Protein AF-A0A6I4IMD9-F1 (afdb_monomer_lite)

pLDDT: mean 95.6, std 3.85, range [73.94, 98.5]

Secondary structure (DSSP, 8-state):
----EEE-TTS-EEEEE-TTS-EEEEEESSSSTTPPEEEEEETTSTT-EEEEE-SSSSEEEEE-TTSPEEEEEE-TTS-EEE-

Foldseek 3Di:
DDWDWDADPLRHTQKIADPVRKMKGWDFPDSDPPTDTAWMAIPVLAQTWGWDQDPPFQKIWIAGSVRDTDMFHADPVGDTPDD

Radius of gyration: 15.06 Å; chains: 1; bounding box: 36×25×36 Å

Sequence (83 aa):
YTRTYEYNNFHQLTRYTDRTGRGQNIRYESTDAKAKAVEEWADDGSFHTKLKWHPRLRQVAVYDAYDVPTHYYFDLNGFTYRT

Structure (mmCIF, N/CA/C/O backbone):
data_AF-A0A6I4IMD9-F1
#
_entry.id   AF-A0A6I4IMD9-F1
#
loop_
_atom_site.group_PDB
_atom_site.id
_atom_site.type_symbol
_atom_site.label_atom_id
_atom_site.label_alt_id
_atom_site.label_comp_id
_atom_site.label_asym_id
_atom_site.label_entity_id
_atom_site.label_seq_id
_atom_site.pdbx_PDB_ins_code
_atom_site.Cartn_x
_atom_site.Cartn_y
_atom_site.Cartn_z
_atom_site.occupancy
_atom_site.B_iso_or_equiv
_atom_site.auth_seq_id
_atom_site.auth_comp_id
_atom_site.auth_asym_id
_atom_site.auth_atom_id
_atom_site.pdbx_PDB_model_num
ATOM 1 N N . TYR A 1 1 ? -13.748 11.007 18.278 1.00 73.94 1 TYR A N 1
ATOM 2 C CA . TYR A 1 1 ? -13.651 9.602 17.844 1.00 73.94 1 TYR A CA 1
ATOM 3 C C . TYR A 1 1 ? -12.363 8.996 18.371 1.00 73.94 1 TYR A C 1
ATOM 5 O O . TYR A 1 1 ? -11.337 9.672 18.353 1.00 73.94 1 TYR A O 1
ATOM 13 N N . THR A 1 2 ? -12.430 7.773 18.894 1.00 85.12 2 THR A N 1
ATOM 14 C CA . THR A 1 2 ? -11.256 7.028 19.373 1.00 85.12 2 THR A CA 1
ATOM 15 C C . THR A 1 2 ? -10.619 6.311 18.191 1.00 85.12 2 THR A C 1
ATOM 17 O O . THR A 1 2 ? -11.328 5.665 17.428 1.00 85.12 2 THR A O 1
ATOM 20 N N . ARG A 1 3 ? -9.298 6.436 18.032 1.00 92.50 3 ARG A N 1
ATOM 21 C CA . ARG A 1 3 ? -8.552 5.708 16.999 1.00 92.50 3 ARG A CA 1
ATOM 22 C C . ARG A 1 3 ? -8.510 4.226 17.354 1.00 92.50 3 ARG A C 1
ATOM 24 O O . ARG A 1 3 ? -8.182 3.882 18.489 1.00 92.50 3 ARG A O 1
ATOM 31 N N . THR A 1 4 ? -8.792 3.379 16.382 1.00 96.06 4 THR A N 1
ATOM 32 C CA . THR A 1 4 ? -8.743 1.920 16.488 1.00 96.06 4 THR A CA 1
ATOM 33 C C . THR A 1 4 ? -7.760 1.375 15.466 1.00 96.06 4 THR A C 1
ATOM 35 O O . THR A 1 4 ? -7.605 1.947 14.387 1.00 96.06 4 THR A O 1
ATOM 38 N N . TYR A 1 5 ? -7.098 0.279 15.819 1.00 97.6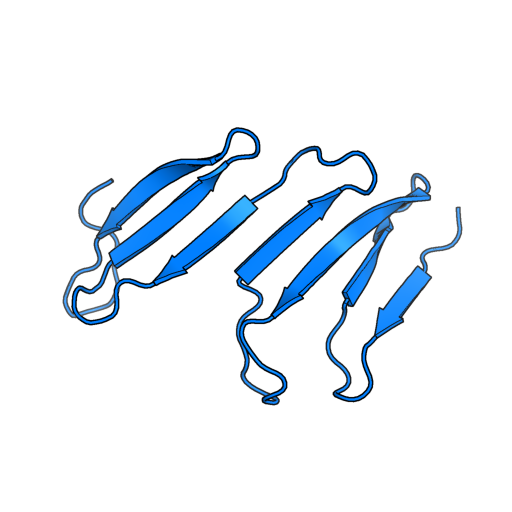2 5 TYR A N 1
ATOM 39 C CA . TYR A 1 5 ? -6.145 -0.420 14.967 1.00 97.62 5 TYR A CA 1
ATOM 40 C C . TYR A 1 5 ? -6.430 -1.912 15.072 1.00 97.62 5 TYR A C 1
ATOM 42 O O . TYR A 1 5 ? -6.618 -2.430 16.174 1.00 97.62 5 TYR A O 1
ATOM 50 N N . GLU A 1 6 ? -6.469 -2.581 13.932 1.00 98.06 6 GLU A N 1
ATOM 51 C CA . GLU A 1 6 ? -6.735 -4.009 13.821 1.00 98.06 6 GLU A CA 1
ATOM 52 C C . GLU A 1 6 ? -5.539 -4.682 13.160 1.00 98.06 6 GLU A C 1
ATOM 54 O O . GLU A 1 6 ? -4.939 -4.132 12.235 1.00 98.06 6 GLU A O 1
ATOM 59 N N . TYR A 1 7 ? -5.190 -5.869 13.641 1.00 98.31 7 TYR A N 1
ATOM 60 C CA . TYR A 1 7 ? -4.029 -6.613 13.175 1.00 98.31 7 TYR A CA 1
ATOM 61 C C . TYR A 1 7 ? -4.427 -8.046 12.849 1.00 98.31 7 TYR A C 1
ATOM 63 O O . TYR A 1 7 ? -5.284 -8.623 13.520 1.00 98.31 7 TYR A O 1
ATOM 71 N N . ASN A 1 8 ? -3.770 -8.643 11.857 1.00 97.44 8 ASN A N 1
ATOM 72 C CA . ASN A 1 8 ? -3.883 -10.081 11.628 1.00 97.44 8 ASN A CA 1
ATOM 73 C C . ASN A 1 8 ? -3.004 -10.884 12.611 1.00 97.44 8 ASN A C 1
ATOM 75 O O . ASN A 1 8 ? -2.211 -10.327 13.372 1.00 97.44 8 ASN A O 1
ATOM 79 N N . ASN A 1 9 ? -3.097 -12.217 12.550 1.00 97.88 9 ASN A N 1
ATOM 80 C CA . ASN A 1 9 ? -2.315 -13.139 13.391 1.00 97.88 9 ASN A CA 1
ATOM 81 C C . ASN A 1 9 ? -0.788 -13.020 13.214 1.00 97.88 9 ASN A C 1
ATOM 83 O O . ASN A 1 9 ? -0.037 -13.569 14.013 1.00 97.88 9 ASN A O 1
ATOM 87 N N . PHE A 1 10 ? -0.331 -12.324 12.172 1.00 97.38 10 PHE A N 1
ATOM 88 C CA . PHE A 1 10 ? 1.080 -12.090 11.861 1.00 97.38 10 PHE A CA 1
ATOM 89 C C . PHE A 1 10 ? 1.534 -10.684 12.274 1.00 97.38 10 PHE A C 1
ATOM 91 O O . PHE A 1 10 ? 2.605 -10.238 11.870 1.00 97.38 10 PHE A O 1
ATOM 98 N N . HIS A 1 11 ? 0.724 -9.983 13.077 1.00 96.88 11 HIS A N 1
ATOM 99 C CA . HIS A 1 11 ? 0.986 -8.631 13.573 1.00 96.88 11 HIS A CA 1
ATOM 100 C C . HIS A 1 11 ? 1.129 -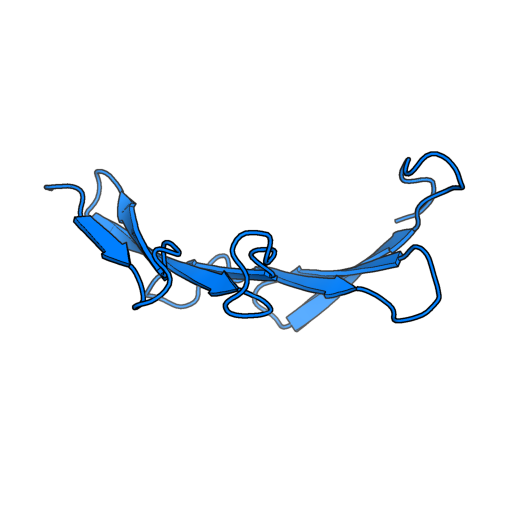7.567 12.473 1.00 96.88 11 HIS A C 1
ATOM 102 O O . HIS A 1 11 ? 1.765 -6.533 12.674 1.00 96.88 11 HIS A O 1
ATOM 108 N N . GLN A 1 12 ? 0.501 -7.786 11.319 1.00 98.25 12 GLN A N 1
ATOM 109 C CA . GLN A 1 12 ? 0.396 -6.782 10.263 1.00 98.25 12 GLN A CA 1
ATOM 110 C C . GLN A 1 12 ? -0.874 -5.948 10.477 1.00 98.25 12 GLN A C 1
ATOM 112 O O . GLN A 1 12 ? -1.927 -6.512 10.773 1.00 98.25 12 GLN A O 1
ATOM 117 N N . LEU A 1 13 ? -0.781 -4.622 10.336 1.00 97.88 13 LEU A N 1
ATOM 118 C CA . LEU A 1 13 ? -1.913 -3.698 10.487 1.00 97.88 13 LEU A CA 1
ATOM 119 C C . LEU A 1 13 ? -2.891 -3.878 9.321 1.00 97.88 13 LEU A C 1
ATOM 121 O O . LEU A 1 13 ? -2.563 -3.516 8.201 1.00 97.88 13 LEU A O 1
ATOM 125 N N . THR A 1 14 ? -4.093 -4.388 9.565 1.00 98.12 14 THR A N 1
ATOM 126 C CA . THR A 1 14 ? -5.087 -4.642 8.507 1.00 98.12 14 THR A CA 1
ATOM 127 C C . THR A 1 14 ? -6.122 -3.538 8.369 1.00 98.12 14 THR A C 1
ATOM 129 O O . THR A 1 14 ? -6.707 -3.390 7.298 1.00 98.12 14 THR A O 1
ATOM 132 N N . ARG A 1 15 ? -6.353 -2.758 9.431 1.00 98.06 15 ARG A N 1
ATOM 133 C CA . ARG A 1 15 ? -7.271 -1.616 9.409 1.00 98.06 15 ARG A CA 1
ATOM 134 C C . ARG A 1 15 ? -6.907 -0.587 10.475 1.00 98.06 15 ARG A C 1
ATOM 136 O O . ARG A 1 15 ? -6.508 -0.957 11.579 1.00 98.06 15 ARG A O 1
ATOM 143 N N . TYR A 1 16 ? -7.079 0.697 10.177 1.00 97.44 16 TYR A N 1
ATOM 144 C CA . TYR A 1 16 ? -6.970 1.782 11.155 1.00 97.44 16 TYR A CA 1
ATOM 145 C C . TYR A 1 16 ? -8.073 2.826 10.968 1.00 97.44 16 TYR A C 1
ATOM 147 O O . TYR A 1 16 ? -8.568 3.011 9.862 1.00 97.44 16 TYR A O 1
ATOM 155 N N . THR A 1 17 ? -8.455 3.530 12.038 1.00 97.25 17 THR A N 1
ATOM 156 C CA . THR A 1 17 ? -9.396 4.665 11.965 1.00 97.25 17 THR A CA 1
ATOM 157 C C . THR A 1 17 ? -8.726 5.999 12.286 1.00 97.25 17 THR A C 1
ATOM 159 O O . THR A 1 17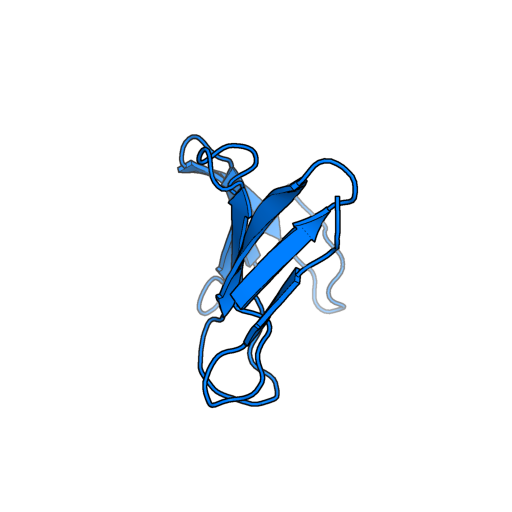 ? -7.886 6.113 13.187 1.00 97.25 17 THR A O 1
ATOM 162 N N . ASP A 1 18 ? -9.099 7.041 11.540 1.00 90.50 18 ASP A N 1
ATOM 163 C CA . ASP A 1 18 ? -8.603 8.401 11.748 1.00 90.50 18 ASP A CA 1
ATOM 164 C C . ASP A 1 18 ? -9.374 9.150 12.865 1.00 90.50 18 ASP A C 1
ATOM 166 O O . ASP A 1 18 ? -10.256 8.618 13.541 1.00 90.50 18 ASP A O 1
ATOM 170 N N . ARG A 1 19 ? -9.048 10.432 13.093 1.00 92.44 19 ARG A N 1
ATOM 171 C CA . ARG A 1 19 ? -9.720 11.257 14.126 1.00 92.44 19 ARG A CA 1
ATOM 172 C C . ARG A 1 19 ? -11.188 11.573 13.814 1.00 92.44 19 ARG A C 1
ATOM 174 O O . ARG A 1 19 ? -11.897 12.043 14.703 1.00 92.44 19 ARG A O 1
ATOM 181 N N . THR A 1 20 ? -11.616 11.348 12.578 1.00 91.50 20 THR A N 1
ATOM 182 C CA . THR A 1 20 ? -12.987 11.554 12.098 1.00 91.50 20 THR A CA 1
ATOM 183 C C . THR A 1 20 ? -13.809 10.264 12.123 1.00 91.50 20 THR A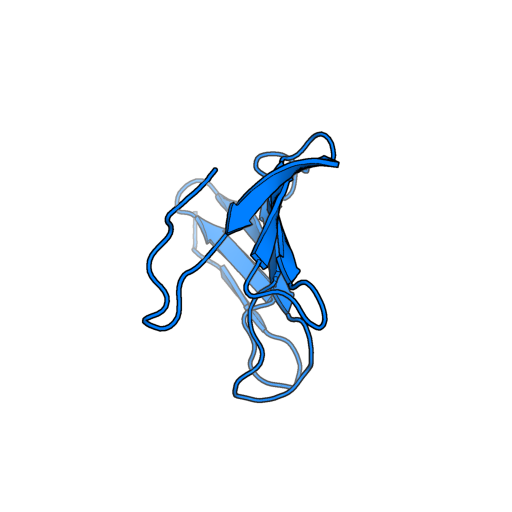 C 1
ATOM 185 O O . THR A 1 20 ? -15.006 10.314 11.872 1.00 91.50 20 THR A O 1
ATOM 188 N N . GLY A 1 21 ? -13.192 9.127 12.472 1.00 90.44 21 GLY A N 1
ATOM 189 C CA . GLY A 1 21 ? -13.839 7.815 12.498 1.00 90.44 21 GLY A CA 1
ATOM 190 C C . GLY A 1 21 ? -13.862 7.104 11.143 1.00 90.44 21 GLY A C 1
ATOM 191 O O . GLY A 1 21 ? -14.390 5.999 11.067 1.00 90.44 21 GLY A O 1
ATOM 192 N N . ARG A 1 22 ? -13.274 7.694 10.092 1.00 94.19 22 ARG A N 1
ATOM 193 C CA . ARG A 1 22 ? -13.130 7.036 8.787 1.00 94.19 22 ARG A CA 1
ATOM 194 C C . ARG A 1 22 ? -12.065 5.949 8.889 1.00 94.19 22 ARG A C 1
ATOM 196 O O . ARG A 1 22 ? -10.975 6.215 9.404 1.00 94.19 22 ARG A O 1
ATOM 203 N N . GLY A 1 23 ? -12.399 4.742 8.438 1.00 96.69 23 GLY A N 1
ATOM 204 C CA . GLY A 1 23 ? -11.476 3.617 8.401 1.00 96.69 23 GLY A CA 1
ATOM 205 C C . GLY A 1 23 ? -10.731 3.513 7.079 1.00 96.69 23 GLY A C 1
ATOM 206 O O . GLY A 1 23 ? -11.244 3.882 6.023 1.00 96.69 23 GLY A O 1
ATOM 207 N N . GLN A 1 24 ? -9.510 3.013 7.183 1.00 97.62 24 GLN A N 1
ATOM 208 C CA . GLN A 1 24 ? -8.621 2.670 6.087 1.00 97.62 24 GLN A CA 1
ATOM 209 C C . GLN A 1 24 ? -8.173 1.228 6.274 1.00 97.62 24 GLN A C 1
ATOM 211 O O . GLN A 1 24 ? -7.804 0.824 7.379 1.00 97.62 24 GLN A O 1
ATOM 216 N N . ASN A 1 25 ? -8.220 0.461 5.198 1.00 98.38 25 ASN A N 1
ATOM 217 C CA . ASN A 1 25 ? -7.949 -0.966 5.159 1.00 98.38 25 ASN A CA 1
ATOM 218 C C . ASN A 1 25 ? -6.658 -1.201 4.387 1.00 98.38 25 ASN A C 1
ATOM 220 O O . ASN A 1 25 ? -6.411 -0.520 3.398 1.00 98.38 25 ASN A O 1
ATOM 224 N N . ILE A 1 26 ? -5.847 -2.164 4.821 1.00 98.50 26 ILE A N 1
ATOM 225 C CA . ILE A 1 26 ? -4.542 -2.460 4.225 1.00 98.50 26 ILE A CA 1
ATOM 226 C C . ILE A 1 26 ? -4.449 -3.959 3.933 1.00 98.50 26 ILE A C 1
ATOM 228 O O . ILE A 1 26 ? -4.785 -4.797 4.775 1.00 98.50 26 ILE A O 1
ATOM 232 N N . ARG A 1 27 ? -3.931 -4.312 2.752 1.00 98.25 27 ARG A N 1
ATOM 233 C CA . ARG A 1 27 ? -3.583 -5.692 2.381 1.00 98.25 27 ARG A CA 1
ATOM 234 C C . ARG A 1 27 ? -2.092 -5.823 2.099 1.00 98.25 27 ARG A C 1
ATOM 236 O O . ARG A 1 27 ? -1.487 -4.988 1.427 1.00 98.25 27 ARG A O 1
ATOM 243 N N . TYR A 1 28 ? -1.526 -6.930 2.566 1.00 98.25 28 TYR A N 1
ATOM 244 C CA . TYR A 1 28 ? -0.132 -7.304 2.352 1.00 98.25 28 TYR A CA 1
ATOM 245 C C . TYR A 1 28 ? -0.011 -8.388 1.283 1.00 98.25 28 TYR A C 1
ATOM 247 O O . TYR A 1 28 ? -0.930 -9.181 1.079 1.00 98.25 28 TYR A O 1
ATOM 255 N N . GLU A 1 29 ? 1.136 -8.431 0.607 1.00 97.06 29 GLU A N 1
ATOM 256 C CA . GLU A 1 29 ? 1.428 -9.447 -0.415 1.00 97.06 29 GLU A CA 1
ATOM 257 C C . GLU A 1 29 ? 1.628 -10.857 0.162 1.00 97.06 29 GLU A C 1
ATOM 259 O O . GLU A 1 29 ? 1.502 -11.848 -0.555 1.00 97.06 29 GLU A O 1
ATOM 264 N N . SER A 1 30 ? 1.954 -10.955 1.451 1.00 97.31 30 SER A N 1
ATOM 265 C CA . SER A 1 30 ? 2.128 -12.211 2.176 1.00 97.31 30 SER A CA 1
ATOM 266 C C . SER A 1 30 ? 2.033 -11.979 3.687 1.00 97.31 30 SER A C 1
ATOM 268 O O . SER A 1 30 ? 1.820 -10.860 4.155 1.00 97.31 30 SER A O 1
ATOM 270 N N . THR A 1 31 ? 2.222 -13.044 4.458 1.00 97.62 31 THR A N 1
ATOM 271 C CA . THR A 1 31 ? 2.250 -13.030 5.926 1.00 97.62 31 THR A CA 1
ATOM 272 C C . THR A 1 31 ? 3.672 -12.943 6.494 1.00 97.62 31 THR A C 1
ATOM 274 O O . THR A 1 31 ? 3.871 -13.152 7.688 1.00 97.62 31 THR A O 1
ATOM 277 N N . ASP A 1 32 ? 4.678 -12.691 5.647 1.00 97.56 32 ASP A N 1
ATOM 278 C CA . ASP A 1 32 ? 6.067 -12.513 6.080 1.00 97.56 32 ASP A CA 1
ATOM 279 C C . ASP A 1 32 ? 6.215 -11.209 6.886 1.00 97.56 32 ASP A C 1
ATOM 281 O O . ASP A 1 32 ? 5.557 -10.202 6.604 1.00 97.56 32 ASP A O 1
ATOM 285 N N . ALA A 1 33 ? 7.120 -11.196 7.865 1.00 94.38 33 ALA A N 1
ATOM 286 C CA . ALA A 1 33 ? 7.447 -10.003 8.643 1.00 94.38 33 ALA A CA 1
ATOM 287 C C . ALA A 1 33 ? 7.951 -8.834 7.773 1.00 94.38 33 ALA A C 1
ATOM 289 O O . ALA A 1 33 ? 7.835 -7.675 8.167 1.00 94.38 33 ALA A O 1
ATOM 290 N N . LYS A 1 34 ? 8.514 -9.125 6.591 1.00 95.50 34 LYS A N 1
ATOM 291 C CA . LYS A 1 34 ? 8.978 -8.134 5.606 1.00 95.50 34 LYS A CA 1
ATOM 292 C C . LYS A 1 34 ? 8.019 -7.941 4.426 1.00 95.50 34 LYS A C 1
ATOM 294 O O . LYS A 1 34 ? 8.402 -7.284 3.455 1.00 95.50 34 LYS A O 1
ATOM 299 N N . ALA A 1 35 ? 6.811 -8.507 4.482 1.00 96.81 35 ALA A N 1
ATOM 300 C CA . ALA A 1 35 ? 5.824 -8.363 3.419 1.00 96.81 35 ALA A CA 1
ATOM 301 C C . ALA A 1 35 ? 5.494 -6.887 3.167 1.00 96.81 35 ALA A C 1
ATOM 303 O O . ALA A 1 35 ? 5.317 -6.098 4.100 1.00 96.81 35 ALA A O 1
ATOM 304 N N . LYS A 1 36 ? 5.378 -6.509 1.895 1.00 96.00 36 LYS A N 1
ATOM 305 C CA . LYS A 1 36 ? 4.940 -5.165 1.517 1.00 96.00 36 LYS A CA 1
ATOM 306 C C . LYS A 1 36 ? 3.423 -5.056 1.631 1.00 96.00 36 LYS A C 1
ATOM 308 O O . LYS A 1 36 ? 2.697 -5.964 1.223 1.00 96.00 36 LYS A O 1
ATOM 313 N N . ALA A 1 37 ? 2.952 -3.918 2.132 1.00 97.50 37 ALA A N 1
ATOM 314 C CA . ALA A 1 37 ? 1.581 -3.486 1.897 1.00 97.50 37 ALA A CA 1
ATOM 315 C C . ALA A 1 37 ? 1.440 -3.150 0.406 1.00 97.50 37 ALA A C 1
ATOM 317 O O . ALA A 1 37 ? 2.234 -2.378 -0.135 1.00 97.50 37 ALA A O 1
ATOM 318 N N . VAL A 1 38 ? 0.476 -3.776 -0.264 1.00 97.88 38 VAL A N 1
ATOM 319 C CA . VAL A 1 38 ? 0.278 -3.660 -1.718 1.00 97.88 38 VAL A CA 1
ATOM 320 C C . VAL A 1 38 ? -1.070 -3.063 -2.089 1.00 97.88 38 VAL A C 1
ATOM 322 O O . VAL A 1 38 ? -1.292 -2.773 -3.259 1.00 97.88 38 VAL A O 1
ATOM 325 N N . GLU A 1 39 ? -1.967 -2.872 -1.128 1.00 98.19 39 GLU A N 1
ATOM 326 C CA . GLU A 1 39 ? -3.289 -2.309 -1.374 1.00 98.19 39 GLU A CA 1
ATOM 327 C C . GLU A 1 39 ? -3.771 -1.556 -0.138 1.00 98.19 39 GLU A C 1
ATOM 329 O O . GLU A 1 39 ? -3.625 -2.062 0.978 1.00 98.19 39 GLU A O 1
ATOM 334 N N . GLU A 1 40 ? -4.348 -0.376 -0.342 1.00 98.25 40 GLU A N 1
ATOM 335 C CA . GLU A 1 40 ? -4.998 0.417 0.703 1.00 98.25 40 GLU A CA 1
ATOM 336 C C . GLU A 1 40 ? -6.307 1.002 0.166 1.00 98.25 40 GLU A C 1
ATOM 338 O O . GLU A 1 40 ? -6.353 1.412 -0.995 1.00 98.25 40 GLU A O 1
ATOM 343 N N . TRP A 1 41 ? -7.370 1.010 0.973 1.00 98.25 41 TRP A N 1
ATOM 344 C CA . TRP A 1 41 ? -8.670 1.577 0.598 1.00 98.25 41 TRP A CA 1
ATOM 345 C C . TRP A 1 41 ? -9.486 2.029 1.810 1.00 98.25 41 TRP A C 1
ATOM 347 O O . TRP A 1 41 ? -9.447 1.404 2.876 1.00 98.25 41 TRP A O 1
ATOM 357 N N . ALA A 1 42 ? -10.286 3.080 1.629 1.00 97.38 42 ALA A N 1
ATOM 358 C CA . ALA A 1 42 ? -11.198 3.547 2.664 1.00 97.38 42 ALA A CA 1
ATOM 359 C C . ALA A 1 42 ? -12.388 2.589 2.827 1.00 97.38 42 ALA A C 1
ATOM 361 O O . ALA A 1 42 ? -12.722 1.839 1.913 1.00 97.38 42 ALA A O 1
ATOM 362 N N . ASP A 1 43 ? -13.065 2.625 3.977 1.00 96.31 43 ASP A N 1
ATOM 363 C CA . ASP A 1 43 ? -14.240 1.771 4.241 1.00 96.31 43 ASP A CA 1
ATOM 364 C C . ASP A 1 43 ? -15.369 1.924 3.192 1.00 96.31 43 ASP A C 1
ATOM 366 O O . ASP A 1 43 ? -16.154 0.999 2.998 1.00 96.31 43 ASP A O 1
ATOM 370 N N . ASP A 1 44 ? -15.450 3.069 2.506 1.00 94.94 44 ASP A N 1
ATOM 371 C CA . ASP A 1 44 ? -16.408 3.349 1.424 1.00 94.94 44 ASP A CA 1
ATOM 372 C C . ASP A 1 44 ? -15.884 2.991 0.017 1.00 94.94 44 ASP A C 1
ATOM 374 O O . ASP A 1 44 ? -16.556 3.249 -0.981 1.00 94.94 44 ASP A O 1
ATOM 378 N N . GLY A 1 45 ? -14.686 2.405 -0.075 1.00 93.69 45 GLY A N 1
ATOM 379 C CA . GLY A 1 45 ? -14.006 2.060 -1.325 1.00 93.69 45 GLY A CA 1
ATOM 380 C C . GLY A 1 45 ? -13.280 3.227 -2.002 1.00 93.69 45 GLY A C 1
ATOM 381 O O . GLY A 1 45 ? -12.625 3.026 -3.023 1.00 93.69 45 GLY A O 1
ATOM 382 N N . SER A 1 46 ? -13.351 4.445 -1.456 1.00 94.06 46 SER A N 1
ATOM 383 C CA . SER A 1 46 ? -12.615 5.589 -1.997 1.00 94.06 46 SER A CA 1
ATOM 384 C C . SER A 1 46 ? -11.109 5.486 -1.732 1.00 94.06 46 SER A C 1
ATOM 386 O O . SER A 1 46 ? -10.646 4.726 -0.877 1.00 94.06 46 SER A O 1
ATOM 388 N N . PHE A 1 47 ? -10.328 6.258 -2.496 1.00 93.94 47 PHE A N 1
ATOM 389 C CA . PHE A 1 47 ? -8.859 6.299 -2.415 1.00 93.94 47 PHE A CA 1
ATOM 390 C C . PHE A 1 47 ? -8.174 4.933 -2.569 1.00 93.94 47 PHE A C 1
ATOM 392 O O . PHE A 1 47 ? -7.010 4.781 -2.197 1.00 93.94 47 PHE A O 1
ATOM 399 N N . HIS A 1 48 ? -8.880 3.949 -3.129 1.00 97.81 48 HIS A N 1
ATOM 400 C CA . HIS A 1 48 ? -8.345 2.618 -3.343 1.00 97.81 48 HIS A CA 1
ATOM 401 C C . HIS A 1 48 ?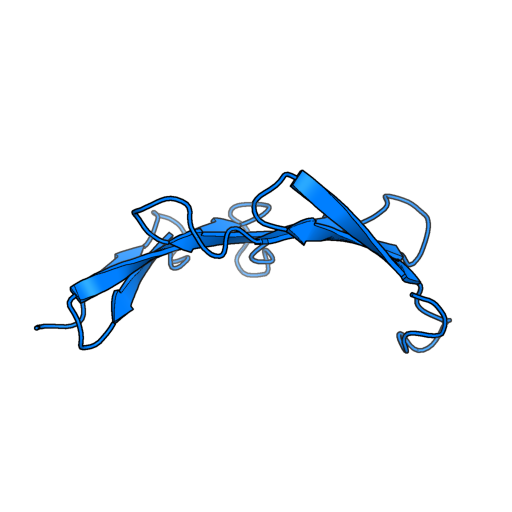 -7.119 2.691 -4.252 1.00 97.81 48 HIS A C 1
ATOM 403 O O . HIS A 1 48 ? -7.174 3.217 -5.359 1.00 97.81 48 HIS A O 1
ATOM 409 N N . THR A 1 49 ? -5.989 2.222 -3.735 1.00 98.06 49 THR A N 1
ATOM 410 C CA . THR A 1 49 ? -4.709 2.198 -4.438 1.00 98.06 49 THR A CA 1
ATOM 411 C C . THR A 1 49 ? -4.147 0.793 -4.376 1.00 98.06 49 THR A C 1
ATOM 413 O O . THR A 1 49 ? -4.065 0.210 -3.294 1.00 98.06 49 THR A O 1
ATOM 416 N N . LYS A 1 50 ? -3.714 0.255 -5.519 1.00 98.25 50 LYS A N 1
ATOM 417 C CA . LYS A 1 50 ? -3.121 -1.085 -5.607 1.00 98.25 50 LYS A CA 1
ATOM 418 C C . LYS A 1 50 ? -1.797 -1.073 -6.357 1.00 98.25 50 LYS A C 1
ATOM 420 O O . LYS A 1 50 ? -1.679 -0.516 -7.442 1.00 98.25 50 LYS A O 1
ATOM 425 N N . LEU A 1 51 ? -0.803 -1.747 -5.795 1.00 98.12 51 LEU A N 1
ATOM 426 C CA . LEU A 1 51 ? 0.546 -1.881 -6.331 1.00 98.12 51 LEU A CA 1
ATOM 427 C C . LEU A 1 51 ? 0.740 -3.283 -6.906 1.00 98.12 51 LEU A C 1
ATOM 429 O O . LEU A 1 51 ? 0.474 -4.288 -6.245 1.00 98.12 51 LEU A O 1
ATOM 433 N N . LYS A 1 52 ? 1.261 -3.367 -8.132 1.00 97.50 52 LYS A N 1
ATOM 434 C CA . LYS A 1 52 ? 1.644 -4.638 -8.758 1.00 97.50 52 LYS A CA 1
ATOM 435 C C . LYS A 1 52 ? 3.040 -4.546 -9.359 1.00 97.50 52 LYS A C 1
ATOM 437 O O . LYS A 1 52 ? 3.250 -3.856 -10.357 1.00 97.50 52 LYS A O 1
ATOM 442 N N . TRP A 1 53 ? 3.983 -5.277 -8.771 1.00 95.44 53 TRP A N 1
ATOM 443 C CA . TRP A 1 53 ? 5.347 -5.392 -9.287 1.00 95.44 53 TRP A CA 1
ATOM 444 C C . TRP A 1 53 ? 5.389 -6.276 -10.532 1.00 95.44 53 TRP A C 1
ATOM 446 O O . TRP A 1 53 ? 4.786 -7.352 -10.571 1.00 95.44 53 TRP A O 1
ATOM 456 N N . HIS A 1 54 ? 6.118 -5.839 -11.558 1.00 95.50 54 HIS A N 1
ATOM 457 C CA . HIS A 1 54 ? 6.367 -6.682 -12.720 1.00 95.50 54 HIS A CA 1
ATOM 458 C C . HIS A 1 54 ? 7.356 -7.803 -12.339 1.00 95.50 54 HIS A C 1
ATOM 460 O O . HIS A 1 54 ? 8.394 -7.522 -11.746 1.00 95.50 54 HIS A O 1
ATOM 466 N N . PRO A 1 55 ? 7.137 -9.071 -12.735 1.00 94.12 55 PRO A N 1
ATOM 467 C CA . PRO A 1 55 ? 7.975 -10.201 -12.303 1.00 94.12 55 PRO A CA 1
ATOM 468 C C . PRO A 1 55 ? 9.420 -10.206 -12.841 1.00 94.12 55 PRO A C 1
ATOM 470 O O . PRO A 1 55 ? 10.164 -11.145 -12.579 1.00 94.12 55 PRO A O 1
ATOM 473 N N . ARG A 1 56 ? 9.809 -9.228 -13.669 1.00 93.31 56 ARG A N 1
ATOM 474 C CA . ARG A 1 56 ? 11.080 -9.251 -14.425 1.00 93.31 56 ARG A CA 1
ATOM 475 C C . ARG A 1 56 ? 11.630 -7.856 -14.688 1.00 93.31 56 ARG A C 1
ATOM 477 O O . ARG A 1 56 ? 12.829 -7.640 -14.574 1.00 93.31 56 ARG A O 1
ATOM 484 N N . LEU A 1 57 ? 10.760 -6.924 -15.066 1.00 94.50 57 LEU A N 1
ATOM 485 C CA . LEU A 1 57 ? 11.129 -5.533 -15.278 1.00 94.50 57 LEU A CA 1
ATOM 486 C C . LEU A 1 57 ? 11.179 -4.802 -13.936 1.00 94.50 57 LEU A C 1
ATOM 488 O O . LEU A 1 57 ? 10.384 -5.087 -13.042 1.00 94.50 57 LEU A O 1
ATOM 492 N N . ARG A 1 58 ? 12.080 -3.822 -13.815 1.00 95.88 58 ARG A N 1
ATOM 493 C CA . ARG A 1 58 ? 12.071 -2.857 -12.708 1.00 95.88 58 ARG A CA 1
ATOM 494 C C . ARG A 1 58 ? 10.933 -1.867 -12.933 1.00 95.88 58 ARG A C 1
ATOM 496 O O . ARG A 1 58 ? 11.139 -0.757 -13.415 1.00 95.88 58 ARG A O 1
ATOM 503 N N . GLN A 1 59 ? 9.721 -2.327 -12.665 1.00 96.88 59 GLN A N 1
ATOM 504 C CA . GLN A 1 59 ? 8.494 -1.611 -12.966 1.00 96.88 59 GLN A CA 1
ATOM 505 C C . GLN A 1 59 ? 7.425 -1.931 -11.921 1.00 96.88 59 GLN A C 1
ATOM 507 O O . GLN A 1 59 ? 7.289 -3.082 -11.495 1.00 96.88 59 GLN A O 1
ATOM 512 N N . VAL A 1 60 ? 6.621 -0.926 -11.578 1.00 97.38 60 VAL A N 1
ATOM 513 C CA . VAL A 1 60 ? 5.370 -1.098 -10.831 1.00 97.38 60 VAL A CA 1
ATOM 514 C C . VAL A 1 60 ? 4.207 -0.499 -11.596 1.00 97.38 60 VAL A C 1
ATOM 516 O O . VAL A 1 60 ? 4.330 0.578 -12.177 1.00 97.38 60 VAL A O 1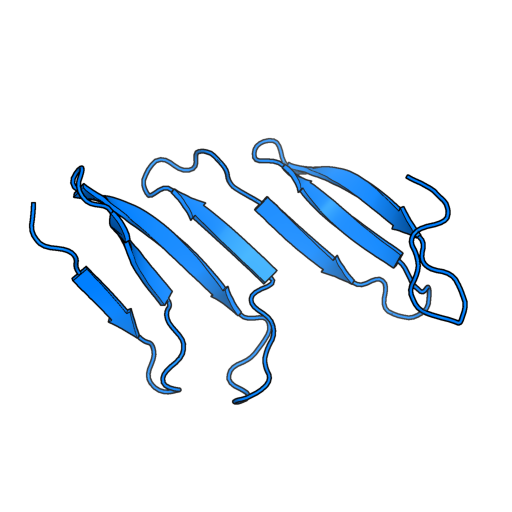
ATOM 519 N N . ALA A 1 61 ? 3.082 -1.203 -11.596 1.00 97.94 61 ALA A N 1
ATOM 520 C CA . ALA A 1 61 ? 1.793 -0.632 -11.951 1.00 97.94 61 ALA A CA 1
ATOM 521 C C . ALA A 1 61 ? 1.087 -0.187 -10.664 1.00 97.94 61 ALA A C 1
ATOM 523 O O . ALA A 1 61 ? 0.925 -0.996 -9.745 1.00 97.94 61 ALA A O 1
ATOM 524 N N . VAL A 1 62 ? 0.699 1.085 -10.608 1.00 97.94 62 VAL A N 1
ATOM 525 C CA . VAL A 1 62 ? -0.114 1.677 -9.541 1.00 97.94 62 VAL A CA 1
ATOM 526 C C . VAL A 1 62 ? -1.513 1.875 -10.101 1.00 97.94 62 VAL A C 1
ATOM 528 O O . VAL A 1 62 ? -1.684 2.646 -11.040 1.00 97.94 62 VAL A O 1
ATOM 531 N N . TYR A 1 63 ? -2.483 1.147 -9.568 1.00 98.19 63 TYR A N 1
ATOM 532 C CA . TYR A 1 63 ? -3.886 1.252 -9.949 1.00 98.19 63 TYR A CA 1
ATOM 533 C C . TYR A 1 63 ? -4.577 2.230 -9.007 1.00 98.19 63 TYR A C 1
ATOM 535 O O . TYR A 1 63 ? -4.356 2.160 -7.794 1.00 98.19 63 TYR A O 1
ATOM 543 N N . ASP A 1 64 ? -5.378 3.125 -9.573 1.00 96.38 64 ASP A N 1
ATOM 544 C CA . ASP A 1 64 ? -6.278 3.992 -8.819 1.00 96.38 64 ASP A CA 1
ATOM 545 C C . ASP A 1 64 ? -7.594 3.275 -8.459 1.00 96.38 64 ASP A C 1
ATOM 547 O O . ASP A 1 64 ? -7.774 2.085 -8.729 1.00 96.38 64 ASP A O 1
ATOM 551 N N . ALA A 1 65 ? -8.535 4.017 -7.870 1.00 95.69 65 ALA A N 1
ATOM 552 C CA . ALA A 1 65 ? -9.817 3.477 -7.422 1.00 95.69 65 ALA A CA 1
ATOM 553 C C . ALA A 1 65 ? -10.752 3.041 -8.566 1.00 95.69 65 ALA A C 1
ATOM 555 O O . ALA A 1 65 ? -11.785 2.428 -8.310 1.00 95.69 65 ALA A O 1
ATOM 556 N N . TYR A 1 66 ? -10.409 3.360 -9.817 1.00 95.44 66 TYR A N 1
ATOM 557 C CA . TYR A 1 66 ? -11.125 2.929 -11.016 1.00 95.44 66 TYR A CA 1
ATOM 558 C C . TYR A 1 66 ? -10.402 1.781 -11.735 1.00 95.44 66 TYR A C 1
ATOM 560 O O . TYR A 1 66 ? -10.711 1.494 -12.893 1.00 95.44 66 TYR A O 1
ATOM 568 N N . ASP A 1 67 ? -9.429 1.143 -11.072 1.00 95.31 67 ASP A N 1
ATOM 569 C CA . ASP A 1 67 ? -8.551 0.118 -11.639 1.00 95.31 67 ASP A CA 1
ATOM 570 C C . ASP A 1 67 ? -7.757 0.605 -12.872 1.00 95.31 67 ASP A C 1
ATOM 572 O O . ASP A 1 67 ? -7.339 -0.193 -13.720 1.00 95.31 67 ASP A O 1
ATOM 576 N N . VAL A 1 68 ? -7.494 1.914 -12.982 1.00 97.50 68 VAL A N 1
ATOM 577 C CA . VAL A 1 68 ? -6.694 2.487 -14.073 1.00 97.50 68 VAL A CA 1
ATOM 578 C C . VAL A 1 68 ? -5.211 2.508 -13.674 1.00 97.50 68 VAL A C 1
ATOM 580 O O . VAL A 1 68 ? -4.859 3.107 -12.656 1.00 97.50 68 VAL A O 1
ATOM 583 N N . PRO A 1 69 ? -4.305 1.876 -14.450 1.00 97.75 69 PRO A N 1
ATOM 584 C CA . PRO A 1 69 ? -2.899 1.777 -14.076 1.00 97.75 69 PRO A CA 1
ATOM 585 C C . PRO A 1 69 ? -2.052 2.960 -14.565 1.00 97.75 69 PRO A C 1
ATOM 587 O O . PRO A 1 69 ? -2.023 3.281 -15.753 1.00 97.75 69 PRO A O 1
ATOM 590 N N . THR A 1 70 ? -1.227 3.499 -13.671 1.00 97.94 70 THR A N 1
ATOM 591 C CA . THR A 1 70 ? -0.037 4.301 -14.000 1.00 97.94 70 THR A CA 1
ATOM 592 C C . THR A 1 70 ? 1.215 3.445 -13.817 1.00 97.94 70 THR A C 1
ATOM 594 O O . THR A 1 70 ? 1.357 2.747 -12.812 1.00 97.94 70 THR A O 1
ATOM 597 N N . HIS A 1 71 ? 2.136 3.466 -14.782 1.00 97.38 71 HIS A N 1
ATOM 598 C CA . HIS A 1 71 ? 3.314 2.597 -14.769 1.00 97.38 71 HIS A CA 1
ATOM 599 C C . HIS A 1 71 ? 4.579 3.388 -14.463 1.00 97.38 71 HIS A C 1
ATOM 601 O O . HIS A 1 71 ? 4.961 4.262 -15.228 1.00 97.38 71 HIS A O 1
ATOM 607 N N . TYR A 1 72 ? 5.289 3.014 -13.406 1.00 97.19 72 TYR A N 1
ATOM 608 C CA . TYR A 1 72 ? 6.568 3.624 -13.053 1.00 97.19 72 TYR A CA 1
ATOM 609 C C . TYR A 1 72 ? 7.695 2.660 -13.391 1.00 97.19 72 TYR A C 1
ATOM 611 O O . TYR A 1 72 ? 7.637 1.484 -13.021 1.00 97.19 72 TYR A O 1
ATOM 619 N N . TYR A 1 73 ? 8.717 3.161 -14.082 1.00 97.31 73 TYR A N 1
ATOM 620 C CA . TYR A 1 73 ? 9.907 2.400 -14.458 1.00 97.31 73 TYR A CA 1
ATOM 621 C C . TYR A 1 73 ? 11.129 2.928 -13.719 1.00 97.31 73 TYR A C 1
ATOM 623 O O . TYR A 1 73 ? 11.337 4.142 -13.651 1.00 97.31 73 TYR A O 1
ATOM 631 N N . PHE A 1 74 ? 11.951 2.009 -13.217 1.00 96.50 74 PHE A N 1
ATOM 632 C CA . PHE A 1 74 ? 13.116 2.322 -12.397 1.00 96.50 74 PHE A CA 1
ATOM 633 C C . PHE A 1 74 ? 14.420 1.897 -13.070 1.00 96.50 74 PHE A C 1
ATOM 635 O O . PHE A 1 74 ? 14.497 0.850 -13.721 1.00 96.50 74 PHE A O 1
ATOM 642 N N . ASP A 1 75 ? 15.456 2.712 -12.901 1.00 95.44 75 ASP A N 1
ATOM 643 C CA . ASP A 1 75 ? 16.798 2.432 -13.406 1.00 95.44 75 ASP A CA 1
ATOM 644 C C . ASP A 1 75 ? 17.538 1.384 -12.540 1.00 95.44 75 ASP A C 1
ATOM 646 O O . ASP A 1 75 ? 16.944 0.677 -11.722 1.00 95.44 75 ASP A O 1
ATOM 650 N N . LEU A 1 76 ? 18.851 1.219 -12.746 1.00 95.12 76 LEU A N 1
ATOM 651 C CA . LEU A 1 76 ? 19.670 0.290 -11.951 1.00 95.12 76 LEU A CA 1
ATOM 652 C C . LEU A 1 76 ? 19.801 0.705 -10.476 1.00 95.12 76 LEU A C 1
ATOM 654 O O . LEU A 1 76 ? 19.960 -0.166 -9.624 1.00 95.12 76 LEU A O 1
ATOM 658 N N . ASN A 1 77 ? 19.702 2.001 -10.188 1.00 95.25 77 ASN A N 1
ATOM 659 C CA . ASN A 1 77 ? 19.834 2.570 -8.850 1.00 95.25 77 ASN A CA 1
ATOM 660 C C . ASN A 1 77 ? 18.484 2.662 -8.118 1.00 95.25 77 ASN A C 1
ATOM 662 O O . ASN A 1 77 ? 18.453 2.959 -6.926 1.00 95.25 77 ASN A O 1
ATOM 666 N N . GLY A 1 78 ? 17.375 2.389 -8.813 1.00 91.88 78 GLY A N 1
ATOM 667 C CA . GLY A 1 78 ? 16.022 2.437 -8.267 1.00 91.88 78 GLY A CA 1
ATOM 668 C C . GLY A 1 78 ? 15.332 3.794 -8.414 1.00 91.88 78 GLY A C 1
ATOM 669 O O . GLY A 1 78 ? 14.280 3.990 -7.808 1.00 91.88 78 GLY A O 1
ATOM 670 N N . PHE A 1 79 ? 15.873 4.724 -9.208 1.00 94.62 79 PHE A N 1
ATOM 671 C CA . PHE A 1 79 ? 15.214 6.001 -9.486 1.00 94.62 79 PHE A CA 1
ATOM 672 C C . PHE A 1 79 ? 14.217 5.865 -10.632 1.00 94.62 79 PHE A C 1
ATOM 674 O O . PHE A 1 79 ? 14.486 5.198 -11.635 1.00 94.62 79 PHE A O 1
ATOM 681 N N . THR A 1 80 ? 13.065 6.523 -10.496 1.00 92.88 80 THR A N 1
ATOM 682 C CA . THR A 1 80 ? 12.069 6.595 -11.566 1.00 92.88 80 THR A CA 1
ATOM 683 C C . THR A 1 80 ? 12.626 7.404 -12.734 1.00 92.88 80 THR A C 1
ATOM 685 O O . THR A 1 80 ? 13.004 8.558 -12.553 1.00 92.88 80 THR A O 1
ATOM 688 N N . TYR A 1 81 ? 12.631 6.830 -13.937 1.00 91.81 81 TYR A N 1
ATOM 689 C CA . TYR A 1 81 ? 13.078 7.525 -15.155 1.00 91.81 81 TYR A CA 1
ATOM 690 C C . TYR A 1 81 ? 11.967 7.690 -16.200 1.00 91.81 81 TYR A C 1
ATOM 692 O O . TYR A 1 81 ? 12.146 8.399 -17.190 1.00 91.81 81 TYR A O 1
ATOM 700 N N . ARG A 1 82 ? 10.825 7.021 -16.002 1.00 88.12 82 ARG A N 1
ATOM 701 C CA . ARG A 1 82 ? 9.641 7.125 -16.858 1.00 88.12 82 ARG A CA 1
ATOM 702 C C . ARG A 1 82 ? 8.374 6.845 -16.055 1.00 88.12 82 ARG A C 1
ATOM 704 O O . ARG A 1 82 ? 8.351 5.907 -15.253 1.00 88.12 82 ARG A O 1
ATOM 711 N N . THR A 1 83 ? 7.345 7.630 -16.349 1.00 80.56 83 THR A N 1
ATOM 712 C CA . THR A 1 83 ? 5.954 7.464 -15.910 1.00 80.56 83 THR A CA 1
ATOM 713 C C . THR A 1 83 ? 5.026 7.429 -17.112 1.00 80.56 83 THR A C 1
ATOM 715 O O . THR A 1 83 ? 5.375 8.107 -18.108 1.00 80.56 83 THR A O 1
#

Organism: Acinetobacter baumannii (NCBI:txid470)